Protein AF-A0A2H0MY84-F1 (afdb_monomer_lite)

Foldseek 3Di:
DQDLVNLVVVLVVLVVVLVPDDDPSNVVSVVVSVVSVVVSVVVVVVVVVVVVVVPPPPPDPDDD

Structure (mm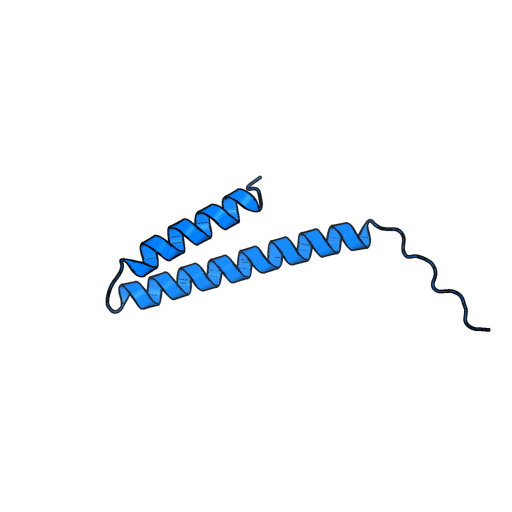CIF, N/CA/C/O backbone):
data_AF-A0A2H0MY84-F1
#
_entry.id   AF-A0A2H0MY84-F1
#
loop_
_atom_site.group_PDB
_atom_site.id
_atom_site.type_symbol
_atom_site.label_atom_id
_atom_site.label_alt_id
_atom_site.label_comp_id
_atom_site.label_asym_id
_atom_site.label_entity_id
_atom_site.label_seq_id
_atom_site.pdbx_PDB_ins_code
_atom_site.Cartn_x
_atom_site.Cartn_y
_atom_site.Cartn_z
_atom_site.occupancy
_atom_site.B_iso_or_equiv
_atom_site.auth_seq_id
_atom_site.auth_comp_id
_atom_site.auth_asym_id
_atom_site.auth_atom_id
_atom_site.pdbx_PDB_model_num
ATOM 1 N N . MET A 1 1 ? 13.023 9.746 -3.458 1.00 61.38 1 MET A N 1
ATOM 2 C CA . MET A 1 1 ? 12.206 8.568 -3.834 1.00 61.38 1 MET A CA 1
ATOM 3 C C . MET A 1 1 ? 11.932 7.756 -2.574 1.00 61.38 1 MET A C 1
ATOM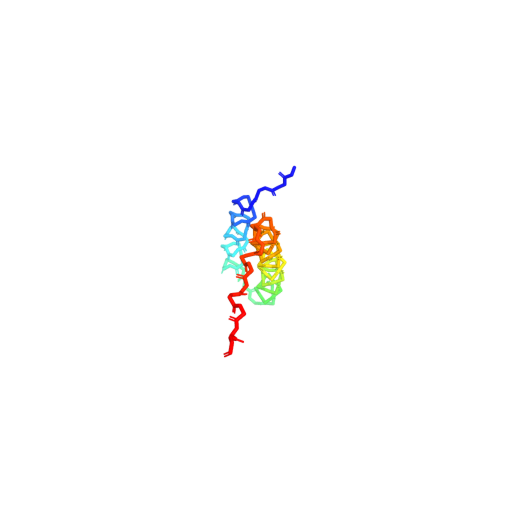 5 O O . MET A 1 1 ? 12.886 7.440 -1.879 1.00 61.38 1 MET A O 1
ATOM 9 N N . ALA A 1 2 ? 10.674 7.466 -2.232 1.00 66.62 2 ALA A N 1
ATOM 10 C CA . ALA A 1 2 ? 10.360 6.571 -1.113 1.00 66.62 2 ALA A CA 1
ATOM 11 C C . ALA A 1 2 ? 10.546 5.112 -1.561 1.00 66.62 2 ALA A C 1
ATOM 13 O O . ALA A 1 2 ? 9.977 4.711 -2.574 1.00 66.62 2 ALA A O 1
ATOM 14 N N . THR A 1 3 ? 11.351 4.327 -0.842 1.00 79.50 3 THR A N 1
ATOM 15 C CA . THR A 1 3 ? 11.623 2.920 -1.180 1.00 79.50 3 THR A CA 1
ATOM 16 C C . THR A 1 3 ? 10.452 2.017 -0.783 1.00 79.50 3 THR A C 1
ATOM 18 O O . THR A 1 3 ? 9.696 2.334 0.141 1.00 79.50 3 THR A O 1
ATOM 21 N N . LEU A 1 4 ? 10.308 0.849 -1.418 1.00 78.75 4 LEU A N 1
ATOM 22 C CA . LEU A 1 4 ? 9.304 -0.148 -1.019 1.00 78.75 4 LEU A CA 1
ATOM 23 C C . LEU A 1 4 ? 9.373 -0.520 0.474 1.00 78.75 4 LEU A C 1
ATOM 25 O O . LEU A 1 4 ? 8.340 -0.783 1.094 1.00 78.75 4 LEU A O 1
ATOM 29 N N . GLU A 1 5 ? 10.567 -0.522 1.065 1.00 83.12 5 GLU A N 1
ATOM 30 C CA . GLU A 1 5 ? 10.769 -0.782 2.494 1.00 83.12 5 GLU A CA 1
ATOM 31 C C . GLU A 1 5 ? 10.182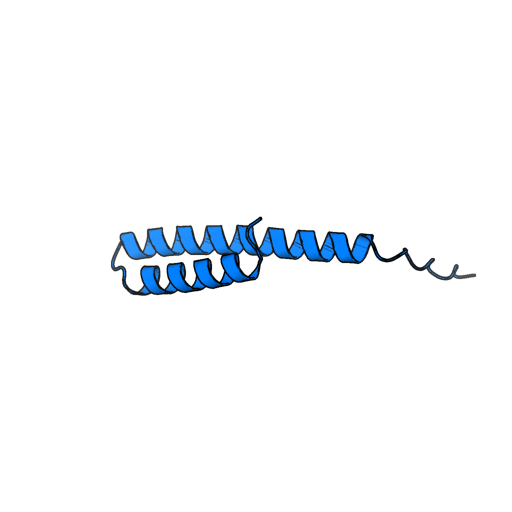 0.319 3.381 1.00 83.12 5 GLU A C 1
ATOM 33 O O . GLU A 1 5 ? 9.476 0.025 4.351 1.00 83.12 5 GLU A O 1
ATOM 38 N N . SER A 1 6 ? 10.375 1.590 3.011 1.00 84.88 6 SER A N 1
ATOM 39 C CA . SER A 1 6 ? 9.747 2.722 3.707 1.00 84.88 6 SER A CA 1
ATOM 40 C C . SER A 1 6 ? 8.212 2.655 3.659 1.00 84.88 6 SER A C 1
ATOM 42 O O . SER A 1 6 ? 7.528 2.940 4.641 1.00 84.88 6 SER A O 1
ATOM 44 N N . ILE A 1 7 ? 7.647 2.174 2.546 1.00 84.62 7 ILE A N 1
ATOM 45 C CA . ILE A 1 7 ? 6.198 1.996 2.395 1.00 84.62 7 ILE A CA 1
ATOM 46 C C . ILE A 1 7 ? 5.698 0.838 3.274 1.00 84.62 7 ILE A C 1
ATOM 48 O O . ILE A 1 7 ? 4.651 0.953 3.917 1.00 84.62 7 ILE A O 1
ATOM 52 N N . LYS A 1 8 ? 6.441 -0.276 3.341 1.00 85.31 8 LYS A N 1
ATOM 53 C CA . LYS A 1 8 ? 6.102 -1.418 4.207 1.00 85.31 8 LYS A CA 1
ATOM 54 C C . LYS A 1 8 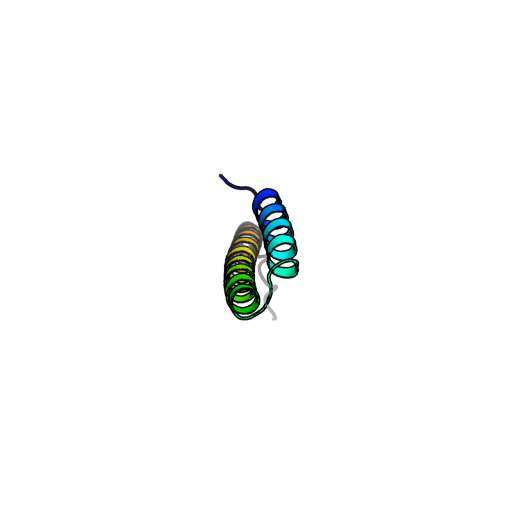? 6.097 -1.022 5.682 1.00 85.31 8 LYS A C 1
ATOM 56 O O . LYS A 1 8 ? 5.111 -1.284 6.372 1.00 85.31 8 LYS A O 1
ATOM 61 N N . THR A 1 9 ? 7.155 -0.365 6.151 1.00 89.12 9 THR A N 1
ATOM 62 C CA . THR A 1 9 ? 7.275 0.080 7.551 1.00 89.12 9 THR A CA 1
ATOM 63 C C . THR A 1 9 ? 6.177 1.076 7.927 1.00 89.12 9 THR A C 1
ATOM 65 O O . THR A 1 9 ? 5.577 0.953 8.996 1.00 89.12 9 THR A O 1
ATOM 68 N N . PHE A 1 10 ? 5.817 1.996 7.025 1.00 88.75 10 PHE A N 1
ATOM 69 C CA . PHE A 1 10 ? 4.701 2.920 7.236 1.00 88.75 10 PHE A CA 1
ATOM 70 C C . PHE A 1 10 ? 3.353 2.199 7.392 1.00 88.75 10 PHE A C 1
ATOM 72 O O . PHE A 1 10 ? 2.575 2.520 8.290 1.00 88.75 10 PHE A O 1
ATOM 79 N N . ILE A 1 11 ? 3.073 1.190 6.559 1.00 88.44 11 ILE A N 1
ATOM 80 C CA . ILE A 1 11 ? 1.834 0.400 6.650 1.00 88.44 11 ILE A CA 1
ATOM 81 C C . ILE A 1 11 ? 1.767 -0.385 7.964 1.00 88.44 11 ILE A C 1
ATOM 83 O O . ILE A 1 11 ? 0.687 -0.477 8.551 1.00 88.44 11 ILE A O 1
ATOM 87 N N . VAL A 1 12 ? 2.887 -0.949 8.426 1.00 91.25 12 VAL A N 1
ATOM 88 C CA . VAL A 1 12 ? 2.955 -1.663 9.712 1.00 91.25 12 VAL A CA 1
ATOM 89 C C . VAL A 1 12 ? 2.639 -0.708 10.862 1.00 91.25 12 VAL A C 1
ATOM 91 O O . VAL A 1 12 ? 1.696 -0.965 11.609 1.00 91.25 12 VAL A O 1
ATOM 94 N N . LYS A 1 13 ? 3.304 0.453 10.921 1.00 91.25 13 LYS A N 1
ATOM 95 C CA . LYS A 1 13 ? 3.013 1.489 11.928 1.00 91.25 13 LYS A CA 1
ATOM 96 C C . LYS A 1 13 ? 1.555 1.958 11.876 1.00 91.25 13 LYS A C 1
ATOM 98 O O . LYS A 1 13 ? 0.907 2.105 12.908 1.00 91.25 13 LYS A O 1
ATOM 103 N N . ALA A 1 14 ? 1.002 2.165 10.680 1.00 87.75 14 ALA A N 1
ATOM 104 C CA . ALA A 1 14 ? -0.391 2.580 10.515 1.00 87.75 14 ALA A CA 1
ATOM 105 C C . ALA A 1 14 ? -1.386 1.492 10.962 1.00 87.75 14 ALA A C 1
ATOM 107 O O . ALA A 1 14 ? -2.439 1.810 11.515 1.00 87.75 14 ALA A O 1
ATOM 108 N N . LYS A 1 15 ? -1.058 0.207 10.761 1.00 88.69 15 LYS A N 1
ATOM 109 C CA . LYS A 1 15 ? -1.845 -0.920 11.280 1.00 88.69 15 LYS A CA 1
ATOM 110 C C . LYS A 1 15 ? -1.844 -0.963 12.800 1.00 88.69 15 LYS A C 1
ATOM 112 O O . LYS A 1 15 ? -2.903 -1.190 13.372 1.00 88.69 15 LYS A O 1
ATOM 117 N N . GLU A 1 16 ? -0.692 -0.776 13.432 1.00 90.06 16 GLU A N 1
ATOM 118 C CA . GLU A 1 16 ? -0.586 -0.778 14.894 1.00 90.06 16 GLU A CA 1
ATOM 119 C C . GLU A 1 16 ? -1.379 0.371 15.511 1.00 90.06 16 GLU A C 1
ATOM 121 O O . GLU A 1 16 ? -2.216 0.131 16.379 1.00 90.06 16 GLU A O 1
ATOM 126 N N . LYS A 1 17 ? -1.258 1.583 14.957 1.00 86.38 17 LYS A N 1
ATOM 127 C CA . LYS A 1 17 ? -2.096 2.723 15.363 1.00 86.38 17 LYS A CA 1
ATOM 128 C C . LYS A 1 17 ? -3.593 2.440 15.201 1.00 86.38 17 LYS A C 1
ATOM 130 O O . LYS A 1 17 ? -4.379 2.751 16.085 1.00 86.38 17 LYS A O 1
ATOM 135 N N . ALA A 1 18 ? -3.994 1.790 14.107 1.00 86.44 18 ALA A N 1
ATOM 136 C CA . ALA A 1 18 ? -5.390 1.413 13.870 1.00 86.44 18 ALA A CA 1
ATOM 137 C C . ALA A 1 18 ? -5.893 0.244 14.744 1.00 86.44 18 ALA A C 1
ATOM 139 O O . ALA A 1 18 ? -7.096 -0.022 14.766 1.00 86.44 18 ALA A O 1
ATOM 140 N N . LYS A 1 19 ? -5.005 -0.512 15.406 1.00 84.25 19 LYS A N 1
ATOM 141 C CA . LYS A 1 19 ? -5.404 -1.527 16.396 1.00 84.25 19 LYS A CA 1
ATOM 142 C C . LYS A 1 19 ? -5.764 -0.882 17.733 1.00 84.25 19 LYS A C 1
ATOM 144 O O . LYS A 1 19 ? -6.698 -1.372 18.360 1.00 84.25 19 LYS A O 1
ATOM 149 N N . GLY A 1 20 ? -5.055 0.186 18.105 1.00 82.88 20 GLY A N 1
ATOM 150 C CA . GLY A 1 20 ? -5.276 0.944 19.338 1.00 82.88 20 GLY A CA 1
ATOM 151 C C . GLY A 1 20 ? -6.462 1.911 19.301 1.00 82.88 20 GLY A C 1
ATOM 152 O O . GLY A 1 20 ? -6.834 2.424 20.345 1.00 82.88 20 GLY A O 1
ATOM 153 N N . SER A 1 21 ? -7.071 2.158 18.136 1.00 81.25 21 SER A N 1
ATOM 154 C CA . SER A 1 21 ? -8.299 2.954 18.046 1.00 81.25 21 SER A CA 1
ATOM 155 C C . SER A 1 21 ? -9.559 2.111 18.268 1.00 81.25 21 SER A C 1
ATOM 157 O O . SER A 1 21 ? -9.620 0.927 17.908 1.00 81.25 21 SER A O 1
ATOM 159 N N . GLU A 1 22 ? -10.587 2.736 18.843 1.00 85.25 22 GLU A N 1
ATOM 160 C CA . GLU A 1 22 ? -11.871 2.108 19.168 1.00 85.25 22 GLU A CA 1
ATOM 161 C C . GLU A 1 22 ? -13.031 2.672 18.330 1.00 85.25 22 GLU A C 1
ATOM 163 O O . GLU A 1 22 ? -12.879 3.625 17.563 1.00 85.25 22 GLU A O 1
ATOM 168 N N . GLY A 1 23 ? -14.188 2.006 18.386 1.00 83.75 23 G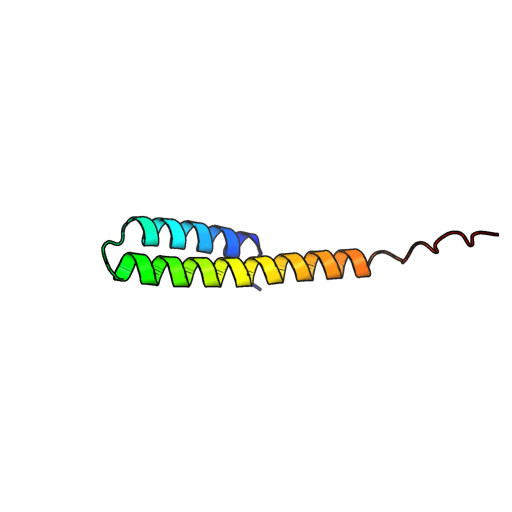LY A N 1
ATOM 169 C CA . GLY A 1 23 ? -15.432 2.486 17.777 1.00 83.75 23 GLY A CA 1
ATOM 170 C C . GLY A 1 23 ? -15.363 2.819 16.276 1.00 83.75 23 GLY A C 1
ATOM 171 O O . GLY A 1 23 ? -14.911 2.028 15.436 1.00 83.75 23 GLY A O 1
ATOM 172 N N . THR A 1 24 ? -15.891 3.988 15.917 1.00 80.12 24 THR A N 1
ATOM 173 C CA . THR A 1 24 ? -15.962 4.522 14.546 1.00 80.12 24 THR A CA 1
ATOM 174 C C . THR A 1 24 ? -14.590 4.911 13.995 1.00 80.12 24 THR A C 1
ATOM 176 O O . THR A 1 24 ? -14.302 4.632 12.825 1.00 80.12 24 THR A O 1
ATOM 179 N N . GLU A 1 25 ? -13.702 5.434 14.840 1.00 79.69 25 GLU A N 1
ATOM 180 C CA . GLU A 1 25 ? -12.330 5.805 14.474 1.00 79.69 25 GLU A CA 1
ATOM 181 C C . GLU A 1 25 ? -11.506 4.591 14.033 1.00 79.69 25 GLU A C 1
ATOM 183 O O . GLU A 1 25 ? -10.725 4.661 13.076 1.00 79.69 25 GLU A O 1
ATOM 188 N N . LYS A 1 26 ? -11.741 3.426 14.650 1.00 82.81 26 LYS A N 1
ATOM 189 C CA . LYS A 1 26 ? -11.146 2.146 14.236 1.00 82.81 26 LYS A CA 1
ATOM 190 C C . LYS A 1 26 ? -11.527 1.758 12.814 1.00 82.81 26 LYS A C 1
ATOM 192 O O . LYS A 1 26 ? -10.680 1.320 12.025 1.00 82.81 26 LYS A O 1
ATOM 197 N N . LYS A 1 27 ? -12.809 1.907 12.459 1.00 85.62 27 LYS A N 1
ATOM 198 C CA . LYS A 1 27 ? -13.316 1.583 11.114 1.00 85.62 27 LYS A CA 1
ATOM 199 C C . LYS A 1 27 ? -12.692 2.507 10.071 1.00 85.62 27 LYS A C 1
ATOM 201 O O . LYS A 1 27 ? -12.263 2.031 9.016 1.00 85.62 27 LYS A O 1
ATOM 206 N N . GLU A 1 28 ? -12.600 3.799 10.363 1.00 87.88 28 GLU A N 1
ATOM 207 C CA . GLU A 1 28 ? -12.002 4.775 9.453 1.00 87.88 28 GLU A CA 1
ATOM 208 C C . GLU A 1 28 ? -10.490 4.556 9.284 1.00 87.88 28 GLU A C 1
ATOM 210 O O . GLU A 1 28 ? -9.986 4.484 8.157 1.00 87.88 28 GLU A O 1
ATOM 215 N N . SER A 1 29 ? -9.777 4.325 10.388 1.00 87.00 29 SER A N 1
ATOM 216 C CA . SER A 1 29 ? -8.344 4.014 10.398 1.00 87.00 29 SER A CA 1
ATOM 217 C C . SER A 1 29 ? -8.032 2.756 9.580 1.00 87.00 29 SER A C 1
ATOM 219 O O . SER A 1 29 ? -7.138 2.757 8.729 1.00 87.00 29 SER A O 1
ATOM 221 N N . ARG A 1 30 ? -8.833 1.691 9.730 1.00 88.69 30 ARG A N 1
ATOM 222 C CA . ARG A 1 30 ? -8.711 0.467 8.916 1.00 88.69 30 ARG A CA 1
ATOM 223 C C . ARG A 1 30 ? -8.967 0.718 7.429 1.00 88.69 30 ARG A C 1
ATOM 225 O O . ARG A 1 30 ? -8.250 0.159 6.595 1.00 88.69 30 ARG A O 1
ATOM 232 N N . LYS A 1 31 ? -9.946 1.560 7.066 1.00 91.69 31 LYS A N 1
ATOM 233 C CA . LYS A 1 31 ? -10.191 1.941 5.659 1.00 91.69 31 LYS A CA 1
ATOM 234 C C . LYS A 1 31 ? -8.976 2.661 5.062 1.00 91.69 31 LYS A C 1
ATOM 236 O O . LYS A 1 31 ? -8.553 2.307 3.957 1.00 91.69 31 LYS A O 1
ATOM 241 N N . LYS A 1 32 ? -8.380 3.610 5.796 1.00 90.06 32 LYS A N 1
ATOM 242 C CA . LYS A 1 32 ? -7.164 4.339 5.382 1.00 90.06 32 LYS A CA 1
ATOM 243 C C . LYS A 1 32 ? -5.986 3.380 5.164 1.00 90.06 32 LYS A C 1
ATOM 245 O O . LYS A 1 32 ? -5.381 3.391 4.090 1.00 90.06 32 LYS A O 1
ATOM 250 N N . VAL A 1 33 ?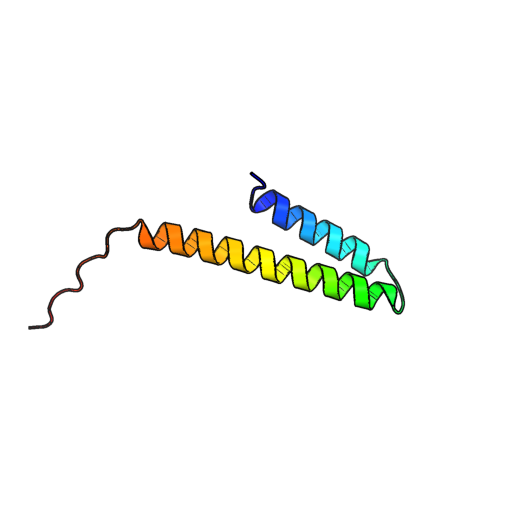 -5.741 2.469 6.109 1.00 91.06 33 VAL A N 1
ATOM 251 C CA . VAL A 1 33 ? -4.705 1.423 5.996 1.00 91.06 33 VAL A CA 1
ATOM 252 C C . VAL A 1 33 ? -4.932 0.528 4.773 1.00 91.06 33 VAL A C 1
ATOM 254 O O . VAL A 1 33 ? -4.009 0.304 3.991 1.00 91.06 33 VAL A O 1
ATOM 257 N N . LYS A 1 34 ? -6.163 0.054 4.544 1.00 92.69 34 LYS A N 1
ATOM 258 C CA . LYS A 1 34 ? -6.488 -0.804 3.391 1.00 92.69 34 LYS A CA 1
ATOM 259 C C . LYS A 1 34 ? -6.265 -0.080 2.058 1.00 92.69 34 LYS A C 1
ATOM 261 O O . LYS A 1 34 ? -5.796 -0.685 1.093 1.00 92.69 34 LYS A O 1
ATOM 266 N N . ARG A 1 35 ? -6.563 1.224 1.992 1.00 93.00 35 ARG A N 1
ATOM 267 C CA . ARG A 1 35 ? -6.299 2.060 0.808 1.00 93.00 35 ARG A CA 1
ATOM 268 C C . ARG A 1 35 ? -4.797 2.207 0.546 1.00 93.00 35 ARG A C 1
ATOM 270 O O . ARG A 1 35 ? -4.382 2.074 -0.605 1.00 93.00 35 ARG A O 1
ATOM 277 N N . LEU A 1 36 ? -3.998 2.423 1.592 1.00 89.69 36 LEU A N 1
ATOM 278 C CA . LEU A 1 36 ? -2.533 2.477 1.508 1.00 89.69 36 LEU A CA 1
ATOM 279 C C . LEU A 1 36 ? -1.945 1.154 1.010 1.00 89.69 36 LEU A C 1
ATOM 281 O O . LEU A 1 36 ? -1.165 1.156 0.062 1.00 89.69 36 LEU A O 1
ATOM 285 N N . GLN A 1 37 ? -2.391 0.027 1.569 1.00 90.44 37 GLN A N 1
ATOM 286 C CA . GLN A 1 37 ? -1.965 -1.302 1.125 1.00 90.44 37 GLN A CA 1
ATOM 287 C C . GLN A 1 37 ? -2.238 -1.528 -0.362 1.00 90.44 37 GLN A C 1
ATOM 289 O O . GLN A 1 37 ? -1.348 -1.955 -1.089 1.00 90.44 37 GLN A O 1
ATOM 294 N N . ARG A 1 38 ? -3.438 -1.178 -0.843 1.00 92.62 38 ARG A N 1
ATOM 295 C CA . ARG A 1 38 ? -3.784 -1.306 -2.267 1.00 92.62 38 ARG A CA 1
ATOM 296 C C . ARG A 1 38 ? -2.874 -0.471 -3.167 1.00 92.62 38 ARG A C 1
ATOM 298 O O . ARG A 1 38 ? -2.467 -0.956 -4.218 1.00 92.62 38 ARG A O 1
ATOM 305 N N . LYS A 1 39 ? -2.562 0.772 -2.779 1.00 89.25 39 LYS A N 1
ATOM 306 C CA . LYS A 1 39 ? -1.632 1.625 -3.539 1.00 89.25 39 LYS A CA 1
ATOM 307 C C . LYS A 1 39 ? -0.228 1.015 -3.575 1.00 89.25 39 LYS A C 1
ATOM 309 O O . LYS A 1 39 ? 0.339 0.898 -4.654 1.00 89.25 39 LYS A O 1
ATOM 314 N N . ALA A 1 40 ? 0.282 0.559 -2.432 1.00 88.44 40 ALA A N 1
ATOM 315 C CA . ALA A 1 40 ? 1.591 -0.084 -2.341 1.00 88.44 40 ALA A CA 1
ATOM 316 C C . ALA A 1 40 ? 1.680 -1.351 -3.209 1.00 88.44 40 ALA A C 1
ATOM 318 O O . ALA A 1 40 ? 2.631 -1.512 -3.967 1.00 88.44 40 ALA A O 1
ATOM 319 N N . SER A 1 41 ? 0.657 -2.213 -3.176 1.00 89.00 41 SER A N 1
ATOM 320 C CA . SER A 1 41 ? 0.606 -3.414 -4.019 1.00 89.00 41 SER A CA 1
ATOM 321 C C . SER A 1 41 ? 0.653 -3.091 -5.513 1.00 89.00 41 SER A C 1
ATOM 323 O O . SER A 1 41 ? 1.298 -3.816 -6.265 1.00 89.00 41 SER A O 1
ATOM 325 N N . LYS A 1 42 ? 0.008 -1.999 -5.950 1.00 89.81 42 LYS A N 1
ATOM 326 C CA . LYS A 1 42 ? 0.074 -1.554 -7.351 1.00 89.81 42 LYS A CA 1
ATOM 327 C C . LYS A 1 42 ? 1.483 -1.117 -7.745 1.00 89.81 42 LYS A C 1
ATOM 329 O O . LYS A 1 42 ? 1.928 -1.490 -8.821 1.00 89.81 42 LYS A O 1
ATOM 334 N N . ILE A 1 43 ? 2.184 -0.386 -6.878 1.00 86.94 43 ILE A N 1
ATOM 335 C CA . ILE A 1 43 ? 3.568 0.048 -7.128 1.00 86.94 43 ILE A CA 1
ATOM 336 C C . ILE A 1 43 ? 4.482 -1.172 -7.293 1.00 86.94 43 ILE A C 1
ATOM 338 O O . ILE A 1 43 ? 5.131 -1.301 -8.325 1.00 86.94 43 ILE A O 1
ATOM 342 N N . VAL A 1 44 ? 4.434 -2.124 -6.353 1.00 85.12 44 VAL A N 1
ATOM 343 C CA . VAL A 1 44 ? 5.214 -3.376 -6.429 1.00 85.12 44 VAL A CA 1
ATOM 344 C C . VAL A 1 44 ? 4.906 -4.154 -7.712 1.00 85.12 44 VAL A C 1
ATOM 346 O O . VAL A 1 44 ? 5.805 -4.688 -8.356 1.00 85.12 44 VAL A O 1
ATOM 349 N N . ALA A 1 45 ? 3.629 -4.241 -8.096 1.00 88.00 45 ALA A N 1
ATOM 350 C CA . ALA A 1 45 ? 3.234 -4.927 -9.321 1.00 88.00 45 ALA A CA 1
ATOM 351 C C . ALA A 1 45 ? 3.764 -4.218 -10.579 1.00 88.00 45 ALA A C 1
ATOM 353 O O . ALA A 1 45 ? 4.193 -4.888 -11.518 1.00 88.00 45 ALA A O 1
ATOM 354 N N . CYS A 1 46 ? 3.759 -2.883 -10.597 1.00 87.62 46 CYS A N 1
ATOM 355 C CA . CYS A 1 46 ? 4.330 -2.094 -11.685 1.00 87.62 46 CYS A CA 1
ATOM 356 C C . CYS A 1 46 ? 5.851 -2.270 -11.784 1.00 87.62 46 CYS A C 1
ATOM 358 O O . CYS A 1 46 ? 6.340 -2.499 -12.885 1.00 87.62 46 CYS A O 1
ATOM 360 N N . GLU A 1 47 ? 6.583 -2.241 -10.668 1.00 84.56 47 GLU A N 1
ATOM 361 C CA . GLU A 1 47 ? 8.039 -2.460 -10.650 1.00 84.56 47 GLU A CA 1
ATOM 362 C C . GLU A 1 47 ? 8.406 -3.857 -11.161 1.00 84.56 47 GLU A C 1
ATOM 364 O O . GLU A 1 47 ? 9.231 -3.987 -12.065 1.00 84.56 47 GLU A O 1
ATOM 369 N N . LYS A 1 48 ? 7.707 -4.900 -10.690 1.00 84.31 48 LYS A N 1
ATOM 370 C CA . LYS A 1 48 ? 7.894 -6.268 -11.198 1.00 84.31 48 LYS A CA 1
ATOM 371 C C . LYS A 1 48 ? 7.610 -6.377 -12.697 1.00 84.31 48 LYS A C 1
ATOM 373 O O . LYS A 1 48 ? 8.333 -7.061 -13.414 1.00 84.31 48 LYS A O 1
ATOM 378 N N . ARG A 1 49 ? 6.563 -5.712 -13.200 1.00 82.38 49 ARG A N 1
ATOM 379 C CA . ARG A 1 49 ? 6.258 -5.692 -14.643 1.00 82.38 49 ARG A CA 1
ATOM 380 C C . ARG A 1 49 ? 7.328 -4.959 -15.448 1.00 82.38 49 ARG A C 1
ATOM 382 O O . ARG A 1 49 ? 7.681 -5.428 -16.524 1.00 82.38 49 ARG A O 1
ATOM 389 N N . GLN A 1 50 ? 7.848 -3.843 -14.943 1.00 84.06 50 GLN A N 1
ATOM 390 C CA . GLN A 1 50 ? 8.957 -3.138 -15.586 1.00 84.06 50 GLN A CA 1
ATOM 391 C C . GLN A 1 50 ? 10.211 -4.014 -15.650 1.00 84.06 50 GLN A C 1
ATOM 393 O O . GLN A 1 50 ? 10.855 -4.063 -16.691 1.00 84.06 50 GLN A O 1
ATOM 398 N N . GLU A 1 51 ? 10.532 -4.747 -14.585 1.00 80.06 51 GLU A N 1
ATOM 399 C CA . GLU A 1 51 ? 11.662 -5.680 -14.567 1.00 80.06 51 GLU A CA 1
ATOM 400 C C . GLU A 1 51 ? 11.485 -6.835 -15.569 1.00 80.06 51 GLU A C 1
ATOM 402 O O . GLU A 1 51 ? 12.415 -7.179 -16.295 1.00 80.06 51 GLU A O 1
ATOM 407 N N . LEU A 1 52 ? 10.275 -7.394 -15.678 1.00 74.00 52 LEU A N 1
ATOM 408 C CA . LEU A 1 52 ? 9.965 -8.447 -16.651 1.00 74.00 52 LEU A CA 1
ATOM 409 C C . LEU A 1 52 ? 10.011 -7.950 -18.100 1.00 74.00 52 LEU A C 1
ATOM 411 O O . LEU A 1 52 ? 10.486 -8.673 -18.967 1.00 74.00 52 LEU A O 1
ATOM 415 N N . ASN A 1 53 ? 9.565 -6.721 -18.361 1.00 68.81 53 ASN A N 1
ATOM 416 C CA . ASN A 1 53 ? 9.616 -6.121 -19.696 1.00 68.81 53 ASN A CA 1
ATOM 417 C C . ASN A 1 53 ? 11.029 -5.672 -20.106 1.00 68.81 53 ASN A C 1
ATOM 419 O O . ASN A 1 53 ? 11.273 -5.479 -21.292 1.00 68.81 53 ASN A O 1
ATOM 423 N N . LYS A 1 54 ? 11.954 -5.503 -19.149 1.00 71.06 54 LYS A N 1
ATOM 424 C CA . LYS A 1 54 ? 13.385 -5.285 -19.423 1.00 71.06 54 LYS A CA 1
ATOM 425 C C . LYS A 1 54 ? 14.121 -6.574 -19.790 1.00 71.06 54 LYS A C 1
ATOM 427 O O . LYS A 1 54 ? 15.206 -6.500 -20.358 1.00 71.06 54 LYS A O 1
ATOM 432 N N . LYS A 1 55 ? 13.566 -7.751 -19.473 1.00 65.94 55 LYS A N 1
ATOM 433 C CA . LYS A 1 55 ? 14.118 -9.018 -19.963 1.00 65.94 55 LYS A CA 1
ATOM 434 C C . LYS A 1 55 ? 13.755 -9.152 -21.447 1.00 65.94 55 LYS A C 1
ATOM 436 O O . LYS A 1 55 ? 12.586 -8.957 -21.785 1.00 65.94 55 LYS A O 1
ATOM 441 N N . PRO A 1 56 ? 14.714 -9.471 -22.336 1.00 66.94 56 PRO A N 1
ATOM 442 C CA . PRO A 1 56 ? 14.408 -9.676 -23.744 1.00 66.94 56 PRO A CA 1
ATOM 443 C C . PRO A 1 56 ? 13.326 -10.750 -23.858 1.00 66.94 56 PRO A C 1
ATOM 445 O O . PRO A 1 56 ? 13.392 -11.783 -23.181 1.00 66.94 56 PRO A O 1
ATOM 448 N N . LYS A 1 57 ? 12.299 -10.494 -24.678 1.00 68.50 57 LYS A N 1
ATOM 449 C CA . LYS A 1 57 ? 11.324 -11.527 -25.027 1.00 68.50 57 LYS A CA 1
ATOM 450 C C . LYS A 1 57 ? 12.130 -12.669 -25.645 1.00 68.50 57 LYS A C 1
ATOM 452 O O . LYS A 1 57 ? 12.671 -12.497 -26.728 1.00 68.50 57 LYS A O 1
ATOM 457 N N . LYS A 1 58 ? 12.255 -13.804 -24.947 1.00 63.94 58 LYS A N 1
ATOM 458 C CA . LYS A 1 58 ? 12.716 -15.035 -25.592 1.00 63.94 58 LYS A CA 1
ATOM 459 C C . LYS A 1 58 ? 11.723 -15.303 -26.713 1.00 63.94 58 LYS A C 1
ATOM 461 O O . LYS A 1 58 ? 10.535 -15.479 -26.425 1.00 63.94 58 LYS A O 1
ATOM 466 N N . ASP A 1 59 ? 12.199 -15.267 -27.953 1.00 61.88 59 ASP A N 1
ATOM 467 C CA . ASP A 1 59 ? 11.427 -15.715 -29.100 1.00 61.88 59 ASP A CA 1
ATOM 468 C C . ASP A 1 59 ? 10.874 -17.095 -28.762 1.00 61.88 59 ASP A C 1
ATOM 470 O O . ASP A 1 59 ? 11.612 -18.022 -28.414 1.00 61.88 59 ASP A O 1
ATOM 474 N N . ARG A 1 60 ? 9.544 -17.208 -28.737 1.00 65.06 60 ARG A N 1
ATOM 475 C CA . ARG A 1 60 ? 8.917 -18.521 -28.606 1.00 65.06 60 ARG A CA 1
ATOM 476 C C . ARG A 1 60 ? 9.389 -19.335 -29.813 1.00 65.06 60 ARG A C 1
ATOM 478 O O . ARG A 1 60 ? 9.307 -18.802 -30.920 1.00 65.06 60 ARG A O 1
ATOM 485 N N . PRO A 1 61 ? 9.864 -20.581 -29.635 1.00 69.50 61 PRO A N 1
ATOM 486 C CA . PRO A 1 61 ? 10.199 -21.415 -30.777 1.00 69.50 61 PRO A CA 1
ATOM 487 C C . PRO A 1 61 ? 8.953 -21.518 -31.658 1.00 69.50 61 PRO A C 1
ATOM 489 O O . PRO A 1 61 ? 7.860 -21.807 -31.156 1.00 69.50 61 PRO A O 1
ATOM 492 N N . LYS A 1 62 ? 9.105 -21.192 -32.948 1.00 67.75 62 LYS A N 1
ATOM 493 C CA . LYS A 1 62 ? 8.078 -21.473 -33.951 1.00 67.75 62 LYS A CA 1
ATOM 494 C C . LYS A 1 62 ? 7.750 -22.962 -33.828 1.00 67.75 62 LYS A C 1
ATOM 496 O O . LYS A 1 62 ? 8.653 -23.791 -33.837 1.00 67.75 62 LYS A O 1
ATOM 501 N N . ARG A 1 63 ? 6.474 -23.274 -33.604 1.00 74.94 63 ARG A N 1
ATOM 502 C CA . ARG A 1 63 ? 5.970 -24.629 -33.818 1.00 74.94 63 ARG A CA 1
ATOM 503 C C . ARG A 1 63 ? 5.893 -24.799 -35.330 1.00 74.94 63 ARG A C 1
ATOM 505 O O . ARG A 1 63 ? 5.122 -24.063 -35.947 1.00 74.94 63 ARG A O 1
ATOM 512 N N . ASP A 1 64 ? 6.742 -25.670 -35.861 1.00 69.44 64 ASP A N 1
ATOM 513 C CA . ASP A 1 64 ? 6.594 -26.241 -37.202 1.00 69.44 64 ASP A CA 1
ATOM 514 C C . ASP A 1 64 ? 5.331 -27.114 -37.273 1.00 69.44 64 ASP A C 1
ATOM 516 O O . ASP A 1 64 ? 4.959 -27.706 -36.225 1.00 69.44 64 ASP A O 1
#

Sequence (64 aa):
MATLESIKTFIVKAKEKAKGSEGTEKKESRKKVKRLQRKASKIVACEKRQELNKKPKKDRPKRD

Radius of gyration: 18.84 Å; chains: 1; bounding box: 30×35×56 Å

Secondary structure (DSSP, 8-state):
---HHHHHHHHHHHHHHHHH--HHHHHHHHHHHHHHHHHHHHHHHHHHHHHHHHS--PPPPP--

pLDDT: mean 82.19, std 8.84, range [61.38, 93.0]